Protein AF-A0A926Z866-F1 (afdb_monomer)

Sequence (91 aa):
MPYPNPAGYYSLEMPESIEKEIVELEYVETAELLNEITYTLTPCGTDDITTNDLSQEADDWINQRSPEQTISLIRWLAERLDYLAKGTHHP

Foldseek 3Di:
DPQDDLVVLVQQPDDPVLVVQLLPDALVLLVVQLVQLVQCPDPPNPDQDDRPRDDPVNSVVSRPDDPSNSVSVSVSSVSVNVVNVVVVPDD

Solvent-accessible surface area (backbone atoms only — not comparable to full-atom values): 5577 Å² total; per-residue (Å²): 128,88,75,83,61,60,84,78,40,89,68,45,89,67,55,72,70,48,50,50,55,63,67,67,48,52,64,65,58,43,49,51,53,44,48,51,62,55,43,43,72,36,101,82,36,84,62,81,67,78,59,93,88,54,53,71,69,44,32,54,54,62,68,68,47,52,75,68,29,47,54,40,47,49,52,52,46,52,54,47,46,54,52,45,60,59,60,74,68,67,133

Organism: NCBI:txid2949581

Structure (mmCIF, N/CA/C/O backbone):
data_AF-A0A926Z866-F1
#
_entry.id   AF-A0A926Z866-F1
#
loop_
_atom_site.group_PDB
_atom_site.id
_atom_site.type_symbol
_atom_site.label_atom_id
_atom_site.label_alt_id
_atom_site.label_comp_id
_atom_site.label_asym_id
_atom_site.label_entity_id
_atom_site.label_seq_id
_atom_site.pdbx_PDB_ins_code
_atom_site.Cartn_x
_atom_site.Cartn_y
_atom_site.Cartn_z
_atom_site.occupancy
_atom_site.B_iso_or_equiv
_atom_site.auth_seq_id
_atom_site.auth_comp_id
_atom_site.auth_asym_id
_atom_site.auth_atom_id
_atom_site.pdbx_PDB_model_num
ATOM 1 N N . MET A 1 1 ? -0.434 2.797 -20.489 1.00 35.53 1 MET A N 1
ATOM 2 C CA . MET A 1 1 ? -1.875 2.824 -20.135 1.00 35.53 1 MET A CA 1
ATOM 3 C C . MET A 1 1 ? -2.022 3.727 -18.920 1.00 35.53 1 MET A C 1
ATOM 5 O O . MET A 1 1 ? -1.099 3.694 -18.121 1.00 35.53 1 MET A O 1
ATOM 9 N N . PRO A 1 2 ? -3.083 4.536 -18.754 1.00 52.91 2 PRO A N 1
ATOM 10 C CA . PRO A 1 2 ? -3.332 5.162 -17.457 1.00 52.91 2 PRO A CA 1
ATOM 11 C C . PRO A 1 2 ? -3.573 4.051 -16.424 1.00 52.91 2 PRO A C 1
ATOM 13 O O . PRO A 1 2 ? -4.355 3.135 -16.683 1.00 52.91 2 PRO A O 1
ATOM 16 N N . TYR A 1 3 ? -2.835 4.090 -15.318 1.00 58.47 3 TYR A N 1
ATOM 17 C CA . TYR A 1 3 ? -2.966 3.135 -14.221 1.00 58.47 3 TYR A CA 1
ATOM 18 C C . TYR A 1 3 ? -4.376 3.251 -13.605 1.00 58.47 3 TYR A C 1
ATOM 20 O O . TYR A 1 3 ? -4.864 4.378 -13.470 1.00 58.47 3 TYR A O 1
ATOM 28 N N . PRO A 1 4 ? -5.079 2.139 -13.305 1.00 58.12 4 PRO A N 1
ATOM 29 C CA . PRO A 1 4 ? -6.416 2.205 -12.733 1.00 58.12 4 PRO A CA 1
ATOM 30 C C . PRO A 1 4 ? -6.413 2.999 -11.425 1.00 58.12 4 PRO A C 1
ATOM 32 O O . PRO A 1 4 ? -5.712 2.683 -10.465 1.00 58.12 4 PRO A O 1
ATOM 35 N N . ASN A 1 5 ? -7.231 4.049 -11.416 1.00 56.19 5 ASN A N 1
ATOM 36 C CA . ASN A 1 5 ? -7.514 4.840 -10.231 1.00 56.19 5 ASN A CA 1
ATOM 37 C C . ASN A 1 5 ? -8.102 3.907 -9.141 1.00 56.19 5 ASN A C 1
ATOM 39 O O . ASN A 1 5 ? -8.977 3.089 -9.465 1.00 56.19 5 ASN A O 1
ATOM 43 N N . PRO A 1 6 ? -7.668 4.012 -7.870 1.00 56.19 6 PRO A N 1
ATOM 44 C CA . PRO A 1 6 ? -8.266 3.296 -6.744 1.00 56.19 6 PRO A CA 1
ATOM 45 C C . PRO A 1 6 ? -9.790 3.480 -6.625 1.00 56.19 6 PRO A C 1
ATOM 47 O O . PRO A 1 6 ? -10.439 2.660 -5.990 1.00 56.19 6 PRO A O 1
ATOM 50 N N . ALA A 1 7 ? -10.398 4.452 -7.315 1.00 50.00 7 ALA A N 1
ATOM 51 C CA . ALA A 1 7 ? -11.848 4.616 -7.465 1.00 50.00 7 ALA A CA 1
ATOM 52 C C . ALA A 1 7 ? -12.617 3.361 -7.955 1.00 50.00 7 ALA A C 1
ATOM 54 O O . ALA A 1 7 ? -13.840 3.312 -7.834 1.00 50.00 7 ALA A O 1
ATOM 55 N N . GLY A 1 8 ? -11.941 2.338 -8.500 1.00 52.66 8 GLY A N 1
ATOM 56 C CA . GLY A 1 8 ? -12.535 1.023 -8.806 1.00 52.66 8 GLY A CA 1
ATOM 57 C C . GLY A 1 8 ? -12.634 0.059 -7.610 1.00 52.66 8 GLY A C 1
ATOM 58 O O . GLY A 1 8 ? -13.351 -0.942 -7.673 1.00 52.66 8 GLY A O 1
ATOM 59 N N . TYR A 1 9 ? -11.946 0.364 -6.513 1.00 63.69 9 TYR A N 1
ATOM 60 C CA . TYR A 1 9 ? -11.982 -0.354 -5.247 1.00 63.69 9 TYR A CA 1
ATOM 61 C C . TYR A 1 9 ? -13.008 0.328 -4.354 1.00 63.69 9 TYR A C 1
ATOM 63 O O . TYR A 1 9 ? -12.665 1.182 -3.547 1.00 63.69 9 TYR A O 1
ATOM 71 N N . TYR A 1 10 ? -14.282 -0.039 -4.513 1.00 56.91 10 TYR A N 1
ATOM 72 C CA . TYR A 1 10 ? -15.431 0.616 -3.865 1.00 56.91 10 TYR A CA 1
ATOM 73 C C . TYR A 1 10 ? -15.323 0.804 -2.336 1.00 56.91 10 TYR A C 1
ATOM 75 O O . TYR A 1 10 ? -16.079 1.587 -1.772 1.00 56.91 10 TYR A O 1
ATOM 83 N N . SER A 1 11 ? -14.414 0.094 -1.667 1.00 67.25 11 SER A N 1
ATOM 84 C CA . SER A 1 11 ? -14.140 0.168 -0.227 1.00 67.25 11 SER A CA 1
ATOM 85 C C . SER A 1 11 ? -12.878 0.958 0.149 1.00 67.25 11 SER A C 1
ATOM 87 O O . SER A 1 11 ? -12.710 1.286 1.323 1.00 67.25 11 SER A O 1
ATOM 89 N N . LEU A 1 12 ? -11.976 1.255 -0.792 1.00 78.62 12 LEU A N 1
ATOM 90 C CA . LEU A 1 12 ? -10.703 1.923 -0.515 1.00 78.62 12 LEU A CA 1
ATOM 91 C C . LEU A 1 12 ? -10.876 3.449 -0.550 1.00 78.62 12 LEU A C 1
ATOM 93 O O . LEU A 1 12 ? -10.557 4.111 -1.532 1.00 78.62 12 LEU A O 1
ATOM 97 N N . GLU A 1 13 ? -11.390 4.012 0.542 1.00 82.25 13 GLU A N 1
ATOM 98 C CA . GLU A 1 13 ? -11.452 5.466 0.744 1.00 82.25 13 GLU A CA 1
ATOM 99 C C . GLU A 1 13 ? -10.060 6.011 1.103 1.00 82.25 13 GLU A C 1
ATOM 101 O O . GLU A 1 13 ? -9.727 6.206 2.278 1.00 82.25 13 GLU A O 1
ATOM 106 N N . MET A 1 14 ? -9.221 6.185 0.080 1.00 85.69 14 MET A N 1
ATOM 107 C CA . MET A 1 14 ? -7.868 6.728 0.199 1.00 85.69 14 MET A CA 1
ATOM 108 C C . MET A 1 14 ? -7.857 8.243 -0.052 1.00 85.69 14 MET A C 1
ATOM 110 O O . MET A 1 14 ? -8.377 8.688 -1.076 1.00 85.69 14 MET A O 1
ATOM 114 N N . PRO A 1 15 ? -7.288 9.051 0.862 1.00 89.19 15 PRO A N 1
ATOM 115 C CA . PRO A 1 15 ? -7.031 10.466 0.622 1.00 89.19 15 PRO A CA 1
ATOM 116 C C . PRO A 1 15 ? -6.135 10.683 -0.602 1.00 89.19 15 PRO A C 1
ATOM 118 O O . PRO A 1 15 ? -5.174 9.948 -0.808 1.00 89.19 15 PRO A O 1
ATOM 121 N N . GLU A 1 16 ? -6.409 11.735 -1.376 1.00 85.06 16 GLU A N 1
ATOM 122 C CA . GLU A 1 16 ? -5.657 12.063 -2.599 1.00 85.06 16 GLU A CA 1
ATOM 123 C C . GLU A 1 16 ? -4.160 12.314 -2.331 1.00 85.06 16 GLU A C 1
ATOM 125 O O . GLU A 1 16 ? -3.318 11.958 -3.153 1.00 85.06 16 GLU A O 1
ATOM 130 N N . SER A 1 17 ? -3.813 12.890 -1.172 1.00 88.12 17 SER A N 1
ATOM 131 C CA . SER A 1 17 ? -2.419 13.082 -0.740 1.00 88.12 17 SER A CA 1
ATOM 132 C C . SER A 1 17 ? -1.671 11.753 -0.636 1.00 88.12 17 SER A C 1
ATOM 134 O O . SER A 1 17 ? -0.608 11.598 -1.230 1.00 88.12 17 SER A O 1
ATOM 136 N N . ILE A 1 18 ? -2.277 10.781 0.044 1.00 90.00 18 ILE A N 1
ATOM 137 C CA . ILE A 1 18 ? -1.715 9.447 0.269 1.00 90.00 18 ILE A CA 1
ATOM 138 C C . ILE A 1 18 ? -1.680 8.649 -1.035 1.00 90.00 18 ILE A C 1
ATOM 140 O O . ILE A 1 18 ? -0.686 7.990 -1.328 1.00 90.00 18 ILE A O 1
ATOM 144 N N . GLU A 1 19 ? -2.730 8.741 -1.858 1.00 88.94 19 GLU A N 1
ATOM 145 C CA . GLU A 1 19 ? -2.736 8.122 -3.187 1.00 88.94 19 GLU A CA 1
ATOM 146 C C . GLU A 1 19 ? -1.532 8.582 -4.004 1.00 88.94 19 GLU A C 1
ATOM 148 O O . GLU A 1 19 ? -0.845 7.763 -4.612 1.00 88.94 19 GLU A O 1
ATOM 153 N N . LYS A 1 20 ? -1.266 9.890 -4.003 1.00 87.75 20 LYS A N 1
ATOM 154 C CA . LYS A 1 20 ? -0.152 10.464 -4.745 1.00 87.75 20 LYS A CA 1
ATOM 155 C C . LYS A 1 20 ? 1.193 9.939 -4.247 1.00 87.75 20 LYS A C 1
ATOM 157 O O . LYS A 1 20 ? 2.000 9.545 -5.081 1.00 87.75 20 LYS A O 1
ATOM 162 N N . GLU A 1 21 ? 1.404 9.889 -2.932 1.00 90.75 21 GLU A N 1
ATOM 163 C CA . GLU A 1 21 ? 2.624 9.320 -2.341 1.00 90.75 21 GLU A CA 1
ATOM 164 C C . GLU A 1 21 ? 2.830 7.868 -2.792 1.00 90.75 21 GLU A C 1
ATOM 166 O O . GLU A 1 21 ? 3.876 7.525 -3.338 1.00 90.75 21 GLU A O 1
ATOM 171 N N . ILE A 1 22 ? 1.801 7.020 -2.681 1.00 89.00 22 ILE A N 1
ATOM 172 C CA . ILE A 1 22 ? 1.935 5.607 -3.056 1.00 89.00 22 ILE A CA 1
ATOM 173 C C . ILE A 1 22 ? 2.085 5.428 -4.581 1.00 89.00 22 ILE A C 1
ATOM 175 O O . ILE A 1 22 ? 2.745 4.501 -5.058 1.00 89.00 22 ILE A O 1
ATOM 179 N N . VAL A 1 23 ? 1.496 6.314 -5.388 1.00 88.69 23 VAL A N 1
ATOM 180 C CA . VAL A 1 23 ? 1.677 6.323 -6.848 1.00 88.69 23 VAL A CA 1
ATOM 181 C C . VAL A 1 23 ? 3.083 6.767 -7.258 1.00 88.69 23 VAL A C 1
ATOM 183 O O . VAL A 1 23 ? 3.509 6.398 -8.353 1.00 88.69 23 VAL A O 1
ATOM 186 N N . GLU A 1 24 ? 3.822 7.488 -6.420 1.00 90.25 24 GLU A N 1
ATOM 187 C CA . GLU A 1 24 ? 5.212 7.871 -6.694 1.00 90.25 24 GLU A CA 1
ATOM 188 C C . GLU A 1 24 ? 6.205 6.725 -6.440 1.00 90.25 24 GLU A C 1
ATOM 190 O O . GLU A 1 24 ? 7.272 6.727 -7.051 1.00 90.25 24 GLU A O 1
ATOM 195 N N . LEU A 1 25 ? 5.824 5.701 -5.664 1.00 90.69 25 LEU A N 1
ATOM 196 C CA . LEU A 1 25 ? 6.684 4.546 -5.386 1.00 90.69 25 LEU A CA 1
ATOM 197 C C . LEU A 1 25 ? 7.069 3.767 -6.653 1.00 90.69 25 LEU A C 1
ATOM 199 O O . LEU A 1 25 ? 6.236 3.417 -7.498 1.00 90.69 25 LEU A O 1
ATOM 203 N N . GLU A 1 26 ? 8.330 3.390 -6.768 1.00 90.81 26 GLU A N 1
ATOM 204 C CA . GLU A 1 26 ? 8.838 2.514 -7.812 1.00 90.81 26 GLU A CA 1
ATOM 205 C C . GLU A 1 26 ? 8.560 1.033 -7.500 1.00 90.81 26 GLU A C 1
ATOM 207 O O . GLU A 1 26 ? 7.855 0.670 -6.555 1.00 90.81 26 GLU A O 1
ATOM 212 N N . TYR A 1 27 ? 9.057 0.135 -8.355 1.00 91.00 27 TYR A N 1
ATOM 213 C CA . TYR A 1 27 ? 8.723 -1.290 -8.299 1.00 91.00 27 TYR A CA 1
ATOM 214 C C . TYR A 1 27 ? 9.151 -1.948 -6.985 1.00 91.00 27 TYR A C 1
ATOM 216 O O . TYR A 1 27 ? 8.373 -2.697 -6.399 1.00 91.00 27 TYR A O 1
ATOM 224 N N . VAL A 1 28 ? 10.380 -1.675 -6.536 1.00 92.06 28 VAL A N 1
ATOM 225 C CA . VAL A 1 28 ? 10.934 -2.267 -5.310 1.00 92.06 28 VAL A CA 1
ATOM 226 C C . VAL A 1 28 ? 10.170 -1.756 -4.092 1.00 92.06 28 VAL A C 1
ATOM 228 O O . VAL A 1 28 ? 9.636 -2.565 -3.343 1.00 92.06 28 VAL A O 1
ATOM 231 N N . GLU A 1 29 ? 10.012 -0.441 -3.979 1.00 91.81 29 GLU A N 1
ATOM 232 C CA . GLU A 1 29 ? 9.310 0.225 -2.874 1.00 91.81 29 GLU A CA 1
ATOM 233 C C . GLU A 1 29 ? 7.843 -0.231 -2.780 1.00 91.81 29 GLU A C 1
ATOM 235 O O . GLU A 1 29 ? 7.335 -0.556 -1.709 1.00 91.81 29 GLU A O 1
ATOM 240 N N . THR A 1 30 ? 7.157 -0.372 -3.922 1.00 92.88 30 THR A N 1
ATOM 241 C CA . THR A 1 30 ? 5.781 -0.901 -3.951 1.00 92.88 30 THR A CA 1
ATOM 242 C C . THR A 1 30 ? 5.723 -2.361 -3.486 1.00 92.88 30 THR A C 1
ATOM 244 O O . THR A 1 30 ? 4.746 -2.776 -2.858 1.00 92.88 30 THR A O 1
ATOM 247 N N . ALA A 1 31 ? 6.741 -3.166 -3.807 1.00 92.06 31 ALA A N 1
ATOM 248 C CA . ALA A 1 31 ? 6.801 -4.573 -3.415 1.00 92.06 31 ALA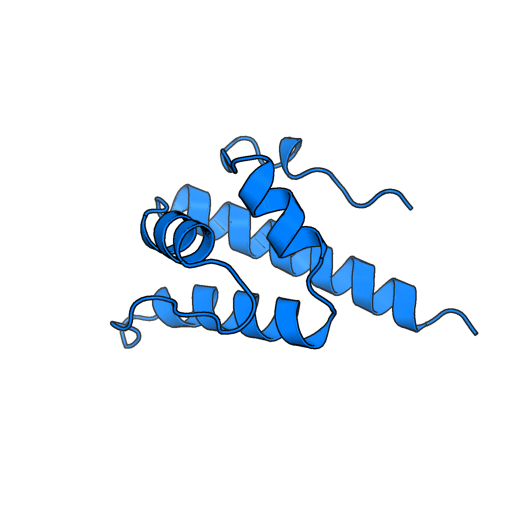 A CA 1
ATOM 249 C C . ALA A 1 31 ? 7.078 -4.724 -1.918 1.00 92.06 31 ALA A C 1
ATOM 251 O O . ALA A 1 31 ? 6.478 -5.585 -1.273 1.00 92.06 31 ALA A O 1
ATOM 252 N N . GLU A 1 32 ? 7.949 -3.876 -1.375 1.00 92.00 32 GLU A N 1
ATOM 253 C CA . GLU A 1 32 ? 8.249 -3.798 0.053 1.00 92.00 32 GLU A CA 1
ATOM 254 C C . GLU A 1 32 ? 7.002 -3.388 0.840 1.00 92.00 32 GLU A C 1
ATOM 256 O O . GLU A 1 32 ? 6.579 -4.138 1.720 1.00 92.00 32 GLU A O 1
ATOM 261 N N . LEU A 1 33 ? 6.320 -2.315 0.426 1.00 91.69 33 LEU A N 1
ATOM 262 C CA . LEU A 1 33 ? 5.061 -1.872 1.029 1.00 91.69 33 LEU A CA 1
ATOM 263 C C . LEU A 1 33 ? 3.985 -2.973 1.025 1.00 91.69 33 LEU A C 1
ATOM 265 O O . LEU A 1 33 ? 3.341 -3.239 2.042 1.00 91.69 33 LEU A O 1
ATOM 269 N N . LEU A 1 34 ? 3.789 -3.652 -0.113 1.00 92.06 34 LEU A N 1
ATOM 270 C CA . LEU A 1 34 ? 2.838 -4.765 -0.210 1.00 92.06 34 LEU A CA 1
ATOM 271 C C . LEU A 1 34 ? 3.204 -5.908 0.747 1.00 92.06 34 LEU A C 1
ATOM 273 O O . LEU A 1 34 ? 2.320 -6.504 1.373 1.00 92.06 34 LEU A O 1
ATOM 277 N N . ASN A 1 35 ? 4.491 -6.236 0.843 1.00 89.06 35 ASN A N 1
ATOM 278 C CA . ASN A 1 35 ? 4.974 -7.287 1.726 1.00 89.06 35 ASN A CA 1
ATOM 279 C C . ASN A 1 35 ? 4.749 -6.928 3.199 1.00 89.06 35 ASN A C 1
ATOM 281 O O . ASN A 1 35 ? 4.253 -7.771 3.943 1.00 89.06 35 ASN A O 1
ATOM 285 N N . GLU A 1 36 ? 5.036 -5.692 3.605 1.00 88.81 36 GLU A N 1
ATOM 286 C CA . GLU A 1 36 ? 4.797 -5.210 4.970 1.00 88.81 36 GLU A CA 1
ATOM 287 C C .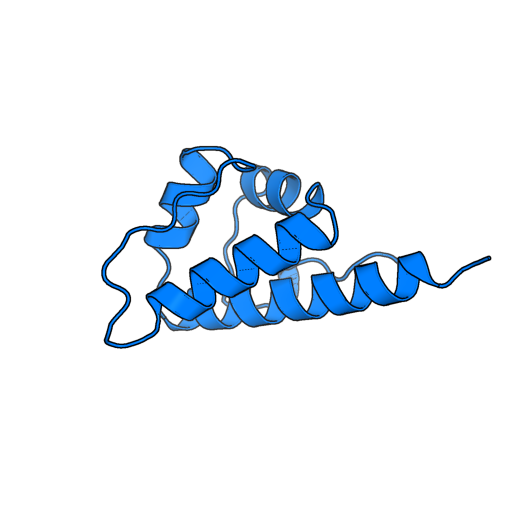 GLU A 1 36 ? 3.316 -5.284 5.349 1.00 88.81 36 GLU A C 1
ATOM 289 O O . GLU A 1 36 ? 2.968 -5.916 6.347 1.00 88.81 36 GLU A O 1
ATOM 294 N N . ILE A 1 37 ? 2.425 -4.759 4.499 1.00 88.44 37 ILE A N 1
ATOM 295 C CA . ILE A 1 37 ? 0.970 -4.835 4.711 1.00 88.44 37 ILE A CA 1
ATOM 296 C C . ILE A 1 37 ? 0.490 -6.288 4.808 1.00 88.44 37 ILE A C 1
ATOM 298 O O . ILE A 1 37 ? -0.402 -6.617 5.587 1.00 88.44 37 ILE A O 1
ATOM 302 N N . THR A 1 38 ? 1.058 -7.189 4.008 1.00 86.69 38 THR A N 1
ATOM 303 C CA . THR A 1 38 ? 0.671 -8.606 4.049 1.00 86.69 38 THR A CA 1
ATOM 304 C C . THR A 1 38 ? 1.217 -9.301 5.299 1.00 86.69 38 THR A C 1
ATOM 306 O O . THR A 1 38 ? 0.559 -10.183 5.854 1.00 86.69 38 THR A O 1
ATOM 309 N N . TYR A 1 39 ? 2.403 -8.906 5.764 1.00 82.00 39 TYR A N 1
ATOM 310 C CA . TYR A 1 39 ? 3.043 -9.460 6.952 1.00 82.00 39 TYR A CA 1
ATOM 311 C C . TYR A 1 39 ? 2.282 -9.100 8.232 1.00 82.00 39 TYR A C 1
ATOM 313 O O . TYR A 1 39 ? 2.077 -9.977 9.073 1.00 82.00 39 TYR A O 1
ATOM 321 N N . THR A 1 40 ? 1.768 -7.874 8.353 1.00 76.62 40 THR A N 1
ATOM 322 C CA . THR A 1 40 ? 0.955 -7.446 9.510 1.00 76.62 40 THR A CA 1
ATOM 323 C C . THR A 1 40 ? -0.400 -8.150 9.603 1.00 76.62 40 THR A C 1
ATOM 325 O O . THR A 1 40 ? -0.993 -8.224 10.675 1.00 76.62 40 THR A O 1
ATOM 328 N N . LEU A 1 41 ? -0.875 -8.763 8.514 1.00 73.06 41 LEU A N 1
ATOM 329 C CA . LEU A 1 41 ? -2.055 -9.636 8.540 1.00 73.06 41 LEU A CA 1
ATOM 330 C C . LEU A 1 41 ? -1.760 -11.054 9.049 1.00 73.06 41 LEU A C 1
ATOM 332 O O . 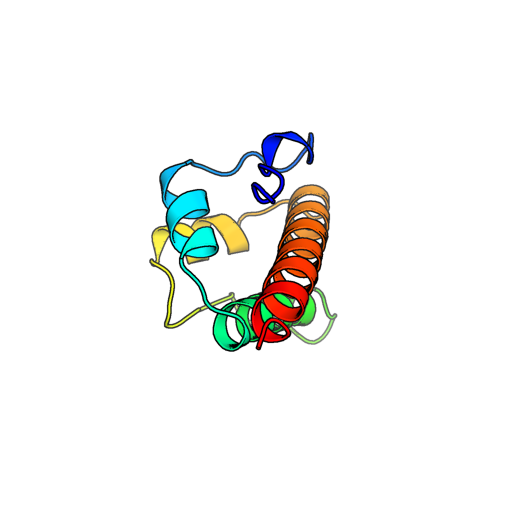LEU A 1 41 ? -2.694 -11.824 9.299 1.00 73.06 41 LEU A O 1
ATOM 336 N N . THR A 1 42 ? -0.490 -11.447 9.174 1.00 71.06 42 THR A N 1
ATOM 337 C CA . THR A 1 42 ? -0.153 -12.779 9.681 1.00 71.06 42 THR A CA 1
ATOM 338 C C . THR A 1 42 ? -0.272 -12.833 11.207 1.00 71.06 42 THR A C 1
ATOM 340 O O . THR A 1 42 ? 0.056 -11.863 11.881 1.00 71.06 42 THR A O 1
ATOM 343 N N . PRO A 1 43 ? -0.662 -13.977 11.807 1.00 56.34 43 PRO A N 1
ATOM 344 C CA . PRO A 1 43 ? -0.835 -14.106 13.263 1.00 56.34 43 PRO A CA 1
ATOM 345 C C . PRO A 1 43 ? 0.421 -13.821 14.106 1.00 56.34 43 PRO A C 1
ATOM 347 O O . PRO A 1 43 ? 0.336 -13.775 15.331 1.00 56.34 43 PRO A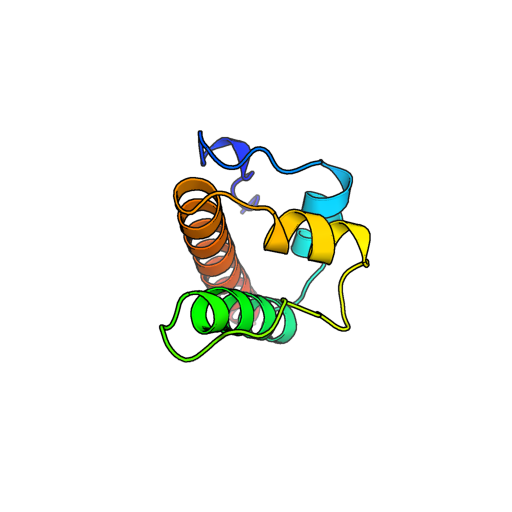 O 1
ATOM 350 N N . CYS A 1 44 ? 1.585 -13.708 13.463 1.00 58.16 44 CYS A N 1
ATOM 351 C CA . CYS A 1 44 ? 2.874 -13.421 14.084 1.00 58.16 44 CYS A CA 1
ATOM 352 C C . CYS A 1 44 ? 3.352 -11.978 13.844 1.00 58.16 44 CYS A C 1
ATOM 354 O O . CYS A 1 44 ? 4.324 -11.574 14.475 1.00 58.16 44 CYS A O 1
ATOM 356 N N . GLY A 1 45 ? 2.705 -11.224 12.949 1.00 57.75 45 GLY A N 1
ATOM 357 C CA . GLY A 1 45 ? 2.983 -9.812 12.712 1.00 57.75 45 GLY A CA 1
ATOM 358 C C . GLY A 1 45 ? 2.176 -8.966 13.688 1.00 57.75 45 GLY A C 1
ATOM 359 O O . GLY A 1 45 ? 0.972 -8.812 13.526 1.00 57.75 45 GLY A O 1
ATOM 360 N N . THR A 1 46 ? 2.822 -8.464 14.735 1.00 56.91 46 THR A N 1
ATOM 361 C CA . THR A 1 46 ? 2.217 -7.520 15.696 1.00 56.91 46 THR A CA 1
ATOM 362 C C . THR A 1 46 ? 2.786 -6.112 15.572 1.00 56.91 46 THR A C 1
ATOM 364 O O . THR A 1 46 ? 2.477 -5.267 16.407 1.00 56.91 46 THR A O 1
ATOM 367 N 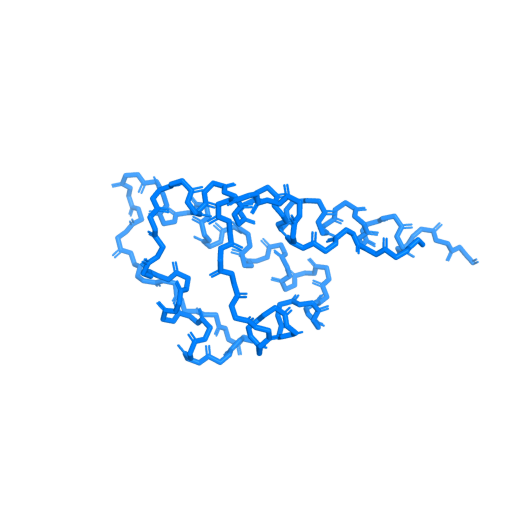N . ASP A 1 47 ? 3.642 -5.884 14.581 1.00 67.06 47 ASP A N 1
ATOM 368 C CA . ASP A 1 47 ? 4.342 -4.620 14.406 1.00 67.06 47 ASP A CA 1
ATOM 369 C C . ASP A 1 47 ? 3.499 -3.692 13.526 1.00 67.06 47 ASP A C 1
ATOM 371 O O . ASP A 1 47 ? 2.916 -4.135 12.534 1.00 67.06 47 ASP A O 1
ATOM 375 N N . ASP A 1 48 ? 3.419 -2.419 13.913 1.00 69.38 48 ASP A N 1
ATOM 376 C CA . ASP A 1 48 ? 2.826 -1.375 13.079 1.00 69.38 48 ASP A CA 1
ATOM 377 C C . ASP A 1 48 ? 3.650 -1.226 11.789 1.00 69.38 48 ASP A C 1
ATOM 379 O O . ASP A 1 48 ? 4.874 -1.377 11.796 1.00 69.38 48 ASP A O 1
ATOM 383 N N . ILE A 1 49 ? 2.980 -0.926 10.676 1.00 71.56 49 ILE A N 1
ATOM 384 C CA . ILE A 1 49 ? 3.645 -0.638 9.402 1.00 71.56 49 ILE A CA 1
ATOM 385 C C . ILE A 1 49 ? 4.386 0.687 9.555 1.00 71.56 49 ILE A C 1
ATOM 387 O O . ILE A 1 49 ? 3.769 1.701 9.884 1.00 71.56 49 ILE A O 1
ATOM 391 N N . THR A 1 50 ? 5.694 0.661 9.317 1.00 71.56 50 THR A N 1
ATOM 392 C CA . THR A 1 50 ? 6.548 1.850 9.249 1.00 71.56 50 THR A CA 1
ATOM 393 C C . THR A 1 50 ? 7.351 1.780 7.969 1.00 71.56 50 THR A C 1
ATOM 395 O O . THR A 1 50 ? 8.306 1.002 7.888 1.00 71.56 50 THR A O 1
ATOM 398 N N . THR A 1 51 ? 6.976 2.588 6.986 1.00 71.12 51 THR A N 1
ATOM 399 C CA . THR A 1 51 ? 7.651 2.596 5.690 1.00 71.12 51 THR A CA 1
ATOM 400 C C . THR A 1 51 ? 8.622 3.774 5.655 1.00 71.12 51 THR A C 1
ATOM 402 O O . THR A 1 51 ? 8.310 4.871 6.109 1.00 71.12 51 THR A O 1
ATOM 405 N N . ASN A 1 52 ? 9.845 3.576 5.153 1.00 72.94 52 ASN A N 1
ATOM 406 C CA . ASN A 1 52 ? 10.816 4.681 5.084 1.00 72.94 52 ASN A CA 1
ATOM 407 C C . ASN A 1 52 ? 10.508 5.673 3.946 1.00 72.94 52 ASN A C 1
ATOM 409 O O . ASN A 1 52 ? 11.053 6.778 3.942 1.00 72.94 52 ASN A O 1
ATOM 413 N N . ASP A 1 53 ? 9.657 5.270 3.000 1.00 81.56 53 ASP A N 1
ATOM 414 C CA . ASP A 1 53 ? 9.409 5.976 1.741 1.00 81.56 53 ASP A CA 1
ATOM 415 C C . ASP A 1 53 ? 8.059 6.709 1.702 1.00 81.56 53 ASP A C 1
ATOM 417 O O . ASP A 1 53 ? 7.796 7.451 0.756 1.00 81.56 53 ASP A O 1
ATOM 421 N N . LEU A 1 54 ? 7.212 6.548 2.727 1.00 88.12 54 LEU A N 1
ATOM 422 C CA . LEU A 1 54 ? 5.964 7.298 2.871 1.00 88.12 54 LEU A CA 1
ATOM 423 C C . LEU A 1 54 ? 6.015 8.267 4.055 1.00 88.12 54 LEU A C 1
ATOM 425 O O . LEU A 1 54 ? 6.872 8.201 4.938 1.00 88.12 54 LEU A O 1
ATOM 429 N N . SER A 1 55 ? 5.079 9.214 4.072 1.00 91.50 55 SER A N 1
ATOM 430 C CA . SER A 1 55 ? 4.874 10.064 5.237 1.00 91.50 55 SER A CA 1
ATOM 431 C C . SER A 1 55 ? 4.270 9.288 6.415 1.00 91.50 55 SER A C 1
ATOM 433 O O . SER A 1 55 ? 3.545 8.310 6.247 1.00 91.50 55 SER A O 1
ATOM 435 N N . GLN A 1 56 ? 4.471 9.803 7.633 1.00 89.44 56 GLN A N 1
ATOM 436 C CA . GLN A 1 56 ? 3.799 9.276 8.829 1.00 89.44 56 GLN A CA 1
ATOM 437 C C . GLN A 1 56 ? 2.264 9.301 8.694 1.00 89.44 56 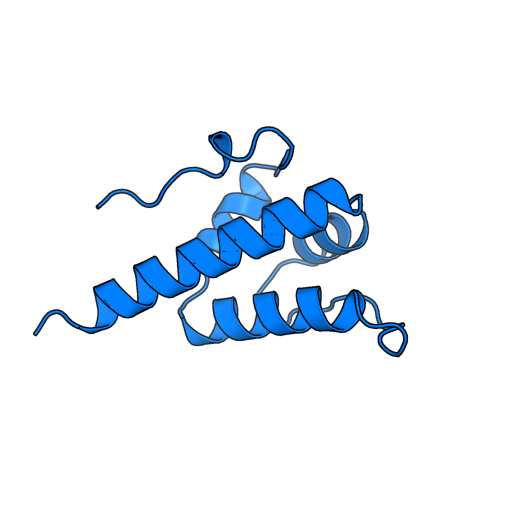GLN A C 1
ATOM 439 O O . GLN A 1 56 ? 1.584 8.445 9.244 1.00 89.44 56 GLN A O 1
ATOM 444 N N . GLU A 1 57 ? 1.707 10.275 7.964 1.00 90.38 57 GLU A N 1
ATOM 445 C CA . GLU A 1 57 ? 0.264 10.345 7.702 1.00 90.38 57 GLU A CA 1
ATOM 446 C C . GLU A 1 57 ? -0.210 9.149 6.866 1.00 90.38 57 GLU A C 1
ATOM 448 O O . GLU A 1 57 ? -1.259 8.567 7.155 1.00 90.38 57 GLU A O 1
ATOM 453 N N . ALA A 1 58 ? 0.571 8.762 5.855 1.00 89.75 58 ALA A N 1
ATOM 454 C CA . ALA A 1 58 ? 0.298 7.581 5.052 1.00 89.75 58 ALA A CA 1
ATOM 455 C C . ALA A 1 58 ? 0.412 6.299 5.889 1.00 89.75 58 ALA A C 1
ATOM 457 O O . ALA A 1 58 ? -0.522 5.496 5.877 1.00 89.75 58 ALA A O 1
ATOM 458 N N . ASP A 1 59 ? 1.480 6.143 6.675 1.00 89.38 59 ASP A N 1
ATOM 459 C CA . ASP A 1 59 ? 1.649 5.000 7.583 1.00 89.38 59 ASP A CA 1
ATOM 460 C C . ASP A 1 59 ? 0.475 4.883 8.575 1.00 89.38 59 ASP A C 1
ATOM 462 O O . ASP A 1 59 ? -0.133 3.818 8.719 1.00 89.38 59 ASP A O 1
ATOM 466 N N . ASP A 1 60 ? 0.079 5.987 9.216 1.00 89.88 60 ASP A N 1
ATOM 467 C CA . ASP A 1 60 ? -1.049 6.027 10.152 1.00 89.88 60 ASP A CA 1
ATOM 468 C C . ASP A 1 60 ? -2.366 5.636 9.466 1.00 89.88 60 ASP A C 1
ATOM 470 O O . ASP A 1 60 ? -3.175 4.886 10.024 1.00 89.88 60 ASP A O 1
ATOM 474 N N . TRP A 1 61 ? -2.592 6.119 8.242 1.00 90.75 61 TRP A N 1
ATOM 475 C CA . TRP A 1 61 ? -3.786 5.779 7.476 1.00 90.75 61 TRP A CA 1
ATOM 476 C C . TRP A 1 61 ? -3.841 4.288 7.132 1.00 90.75 61 TRP A C 1
ATOM 478 O O . TRP A 1 61 ? -4.914 3.688 7.271 1.00 90.75 61 TRP A O 1
ATOM 488 N N . ILE A 1 62 ? -2.709 3.691 6.731 1.00 89.94 62 ILE A N 1
ATOM 489 C CA . ILE A 1 62 ? -2.588 2.260 6.411 1.00 89.94 62 ILE A CA 1
ATOM 490 C C . ILE A 1 62 ? -2.857 1.412 7.663 1.00 89.94 62 ILE A C 1
ATOM 492 O O . ILE A 1 62 ? -3.658 0.475 7.609 1.00 89.94 62 ILE A O 1
ATOM 496 N N . ASN A 1 63 ? -2.257 1.764 8.802 1.00 88.06 63 ASN A N 1
ATOM 497 C CA . ASN A 1 63 ? -2.415 1.024 10.059 1.00 88.06 63 ASN A CA 1
ATOM 498 C C . ASN A 1 63 ? -3.849 1.083 10.623 1.00 88.06 63 ASN A C 1
ATOM 500 O O . ASN A 1 63 ? -4.293 0.169 11.315 1.00 88.06 63 ASN A O 1
ATOM 504 N N . GLN A 1 64 ? -4.617 2.129 10.302 1.00 89.00 64 GLN A N 1
ATOM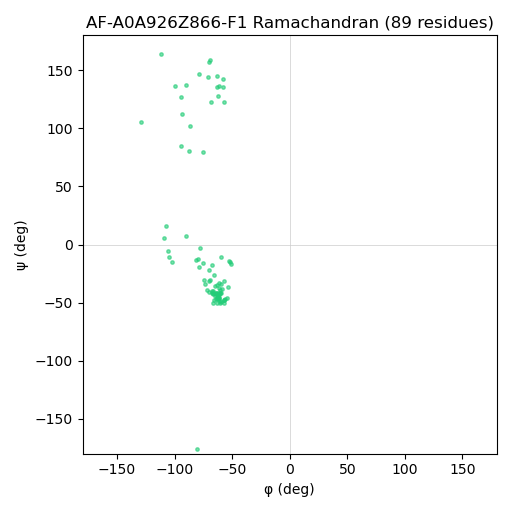 505 C CA . GLN A 1 64 ? -5.999 2.307 10.770 1.00 89.00 64 GLN A CA 1
ATOM 506 C C . GLN A 1 64 ? -7.063 1.693 9.841 1.00 89.00 64 GLN A C 1
ATOM 508 O O . GLN A 1 64 ? -8.262 1.930 10.030 1.00 89.00 64 GLN A O 1
ATOM 513 N N . ARG A 1 65 ? -6.669 0.949 8.800 1.00 86.69 65 ARG A N 1
ATOM 514 C CA . ARG A 1 65 ? -7.616 0.358 7.842 1.00 86.69 65 ARG A CA 1
ATOM 515 C C . ARG A 1 65 ? -8.413 -0.794 8.452 1.00 86.69 65 ARG A C 1
ATOM 517 O O . ARG A 1 65 ? -7.911 -1.604 9.227 1.00 86.69 65 ARG A O 1
ATOM 524 N N . SER A 1 66 ? -9.681 -0.898 8.051 1.00 86.44 66 SER A N 1
ATOM 525 C CA . SER A 1 66 ? -10.474 -2.100 8.323 1.00 86.44 66 SER A CA 1
ATOM 526 C C . SER A 1 66 ? -9.954 -3.290 7.500 1.00 86.44 66 SER A C 1
ATOM 528 O O . SER A 1 66 ? -9.375 -3.078 6.434 1.00 86.44 66 SER A O 1
ATOM 530 N N . PRO A 1 67 ? -10.224 -4.549 7.892 1.00 84.69 67 PRO A N 1
ATOM 531 C CA . PRO A 1 67 ? -9.795 -5.714 7.111 1.00 84.69 67 PRO A CA 1
ATOM 532 C C . PRO A 1 67 ? -10.226 -5.676 5.633 1.00 84.69 67 PRO A C 1
ATOM 534 O O . PRO A 1 67 ? -9.468 -6.072 4.750 1.00 84.69 67 PRO A O 1
ATOM 537 N N . GLU A 1 68 ? -11.425 -5.164 5.337 1.00 85.00 68 GLU A N 1
ATOM 538 C CA . GLU A 1 68 ? -11.922 -5.004 3.962 1.00 85.00 68 GLU A CA 1
ATOM 539 C C . GLU A 1 68 ? -11.120 -3.957 3.176 1.00 85.00 68 GLU A C 1
ATOM 541 O O . GLU A 1 68 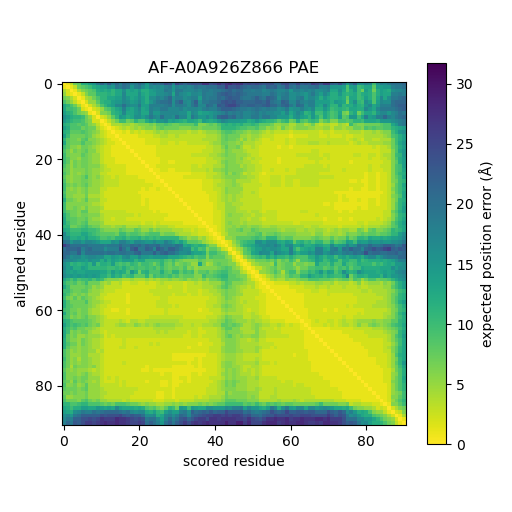? -10.801 -4.154 1.997 1.00 85.00 68 GLU A O 1
ATOM 546 N N . GLN A 1 69 ? -10.756 -2.856 3.838 1.00 86.56 69 GLN A N 1
ATOM 547 C CA . GLN A 1 69 ? -9.908 -1.816 3.267 1.00 86.56 69 GLN A CA 1
ATOM 548 C C . GLN A 1 69 ? -8.486 -2.322 3.035 1.00 86.56 69 GLN A C 1
ATOM 550 O O . GLN A 1 69 ? -7.944 -2.091 1.959 1.00 86.56 69 GLN A O 1
ATOM 555 N N . THR A 1 70 ? -7.916 -3.086 3.969 1.00 87.50 70 THR A N 1
ATOM 556 C CA . THR A 1 70 ? -6.588 -3.692 3.810 1.00 87.50 70 THR A CA 1
ATOM 557 C C . THR A 1 70 ? -6.555 -4.667 2.635 1.00 87.50 70 THR A C 1
ATOM 559 O O . THR A 1 70 ? -5.651 -4.604 1.807 1.00 87.50 70 THR A O 1
ATOM 562 N N . ILE A 1 71 ? -7.575 -5.520 2.476 1.00 87.50 71 ILE A N 1
ATOM 563 C CA . ILE A 1 71 ? -7.688 -6.417 1.309 1.00 87.50 71 ILE A CA 1
ATOM 564 C C . ILE A 1 71 ? -7.770 -5.618 0.001 1.00 87.50 71 ILE A C 1
ATOM 566 O O . ILE A 1 71 ? -7.191 -6.016 -1.012 1.00 87.50 71 ILE A O 1
ATOM 570 N N . SER A 1 72 ? -8.495 -4.500 0.008 1.00 88.50 72 SER A N 1
ATOM 571 C CA . SER A 1 72 ? -8.620 -3.626 -1.162 1.00 88.50 72 SER A CA 1
ATOM 572 C C . SER A 1 72 ? -7.285 -2.964 -1.509 1.00 88.50 72 SER A C 1
ATOM 574 O O . SER A 1 72 ? -6.900 -2.959 -2.676 1.00 88.50 72 SER A O 1
ATOM 576 N N . LEU A 1 73 ? -6.551 -2.495 -0.496 1.00 89.88 73 LEU A N 1
ATOM 577 C CA . LEU A 1 73 ? -5.216 -1.919 -0.636 1.00 89.88 73 LEU A CA 1
ATOM 578 C C . LEU A 1 73 ? -4.217 -2.939 -1.197 1.00 89.88 73 LEU A C 1
ATOM 580 O O . LEU A 1 73 ? -3.515 -2.636 -2.154 1.00 89.88 73 LEU A O 1
ATOM 584 N N . ILE A 1 74 ? -4.211 -4.170 -0.676 1.00 90.88 74 ILE A N 1
ATOM 585 C CA . ILE A 1 74 ? -3.365 -5.271 -1.170 1.00 90.88 74 ILE A CA 1
ATOM 586 C C . ILE A 1 74 ? -3.612 -5.537 -2.655 1.00 90.88 74 ILE A C 1
ATOM 588 O O . ILE A 1 74 ? -2.665 -5.662 -3.430 1.00 90.88 74 ILE A O 1
ATOM 592 N N . ARG A 1 75 ? -4.882 -5.628 -3.070 1.00 88.88 75 ARG A N 1
ATOM 593 C CA . ARG A 1 75 ? -5.225 -5.860 -4.481 1.00 88.88 75 ARG A CA 1
ATOM 594 C C . ARG A 1 75 ? -4.749 -4.712 -5.364 1.00 88.88 75 ARG A C 1
ATOM 596 O O . ARG A 1 75 ? -4.137 -4.971 -6.396 1.00 88.88 75 ARG A O 1
ATOM 603 N N . TRP A 1 76 ? -4.978 -3.476 -4.929 1.00 89.81 76 TRP A N 1
ATOM 604 C CA . TRP A 1 76 ? -4.533 -2.296 -5.659 1.00 89.81 76 TRP A CA 1
ATOM 605 C C . TRP A 1 76 ? -3.006 -2.248 -5.783 1.00 89.81 76 TRP A C 1
ATOM 607 O O . TRP A 1 76 ? -2.495 -2.102 -6.886 1.00 89.81 76 TRP A O 1
ATOM 617 N N . LEU A 1 77 ? -2.255 -2.482 -4.704 1.00 91.25 77 LEU A N 1
ATOM 618 C CA . LEU A 1 77 ? -0.789 -2.552 -4.748 1.00 91.25 77 LEU A CA 1
ATOM 619 C C . LEU A 1 77 ? -0.275 -3.684 -5.654 1.00 91.25 77 LEU A C 1
ATOM 621 O O . LEU A 1 77 ? 0.703 -3.501 -6.378 1.00 91.25 77 LEU A O 1
ATOM 625 N N . ALA A 1 78 ? -0.944 -4.840 -5.669 1.00 90.69 78 ALA A N 1
ATOM 626 C CA . ALA A 1 78 ? -0.588 -5.948 -6.553 1.00 90.69 78 ALA A CA 1
ATOM 627 C C . ALA A 1 78 ? -0.821 -5.618 -8.041 1.00 90.69 78 ALA A C 1
ATOM 629 O O . ALA A 1 78 ? 0.030 -5.923 -8.878 1.00 90.69 78 ALA A O 1
ATOM 630 N N . GLU A 1 79 ? -1.935 -4.962 -8.383 1.00 88.44 79 GLU A N 1
ATOM 631 C CA . GLU A 1 79 ? -2.170 -4.447 -9.741 1.00 88.44 79 GLU A CA 1
ATOM 632 C C . GLU A 1 79 ? -1.134 -3.386 -10.128 1.00 88.44 79 GLU A C 1
ATOM 634 O O . GLU A 1 79 ? -0.685 -3.342 -11.278 1.00 88.44 79 GLU A O 1
ATOM 639 N N . ARG A 1 80 ? -0.696 -2.573 -9.162 1.00 87.38 80 ARG A N 1
ATOM 640 C CA . ARG A 1 80 ? 0.374 -1.590 -9.348 1.00 87.38 80 ARG A CA 1
ATOM 641 C C . ARG A 1 80 ? 1.697 -2.237 -9.708 1.00 87.38 80 ARG A C 1
ATOM 643 O O . ARG A 1 80 ? 2.344 -1.815 -10.665 1.00 87.38 80 ARG A O 1
ATOM 650 N N . LEU A 1 81 ? 2.076 -3.284 -8.984 1.00 90.06 81 LEU A N 1
ATOM 651 C CA . LEU A 1 81 ? 3.284 -4.047 -9.277 1.00 90.06 81 LEU A CA 1
ATOM 652 C C . LEU A 1 81 ? 3.242 -4.684 -10.661 1.00 90.06 81 LEU A C 1
ATOM 654 O O . LEU A 1 81 ? 4.229 -4.603 -11.388 1.00 90.06 81 LEU A O 1
ATOM 658 N N . ASP A 1 82 ? 2.110 -5.269 -11.055 1.00 88.94 82 ASP A N 1
ATOM 659 C CA . ASP A 1 82 ? 1.936 -5.825 -12.400 1.00 88.94 82 ASP A CA 1
ATOM 660 C C . ASP A 1 82 ? 2.054 -4.737 -13.483 1.00 88.94 82 ASP A C 1
ATOM 662 O O . ASP A 1 82 ? 2.722 -4.934 -14.502 1.00 88.94 82 ASP A O 1
ATOM 666 N N . TYR A 1 83 ? 1.474 -3.555 -13.248 1.00 86.44 83 TYR A N 1
ATOM 667 C CA . TYR A 1 83 ? 1.624 -2.407 -14.141 1.00 86.44 83 TYR A CA 1
ATOM 668 C C . TYR A 1 83 ? 3.087 -1.961 -14.274 1.00 86.44 83 TYR A C 1
ATOM 670 O O . TYR A 1 83 ? 3.580 -1.798 -15.394 1.00 86.44 83 TYR A O 1
ATOM 678 N N . LEU A 1 84 ? 3.798 -1.804 -13.154 1.00 88.00 84 LEU A N 1
ATOM 679 C CA . LEU A 1 84 ? 5.208 -1.421 -13.157 1.00 88.00 84 LEU A CA 1
ATOM 680 C C . LEU A 1 84 ? 6.100 -2.484 -13.813 1.00 88.00 84 LEU A C 1
ATOM 682 O O . LEU A 1 84 ? 6.961 -2.136 -14.619 1.00 88.00 84 LEU A O 1
ATOM 686 N N . ALA A 1 85 ? 5.856 -3.770 -13.548 1.00 87.25 85 ALA A N 1
ATOM 687 C CA . ALA A 1 85 ? 6.582 -4.884 -14.164 1.00 87.25 85 ALA A CA 1
ATOM 688 C C . ALA A 1 85 ? 6.408 -4.931 -15.690 1.00 87.25 85 ALA A C 1
ATOM 690 O O . ALA A 1 85 ? 7.316 -5.313 -16.426 1.00 87.25 85 ALA A O 1
ATOM 691 N N . LYS A 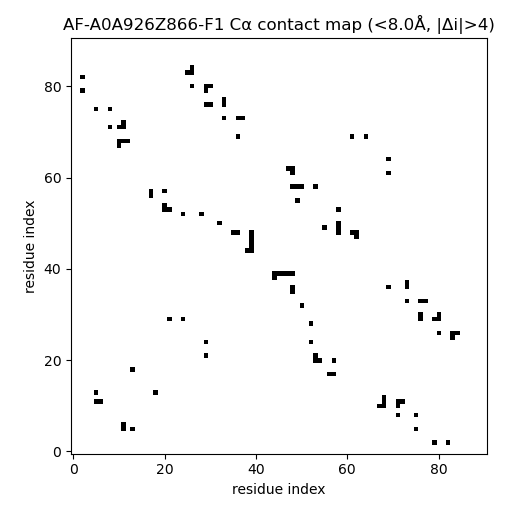1 86 ? 5.239 -4.528 -16.196 1.00 82.62 86 LYS A N 1
ATOM 692 C CA . LYS A 1 86 ? 4.996 -4.403 -17.641 1.00 82.62 86 LYS A CA 1
ATOM 693 C C . LYS A 1 86 ? 5.679 -3.171 -18.238 1.00 82.62 86 LYS A C 1
ATOM 695 O O . LYS A 1 86 ? 6.075 -3.208 -19.401 1.00 82.62 86 LYS A O 1
ATOM 700 N N . GLY A 1 87 ? 5.834 -2.101 -17.458 1.00 69.12 87 GLY A N 1
ATOM 701 C CA . GLY A 1 87 ? 6.550 -0.885 -17.854 1.00 69.12 87 GLY A CA 1
ATOM 702 C C . GLY A 1 87 ? 8.067 -1.065 -17.977 1.00 69.12 87 GLY A C 1
ATOM 703 O O . GLY A 1 87 ? 8.678 -0.454 -18.850 1.00 69.12 87 GLY A O 1
ATOM 704 N N . THR A 1 88 ? 8.673 -1.947 -17.178 1.00 54.72 88 THR A N 1
ATOM 705 C CA . THR A 1 88 ? 10.121 -2.239 -17.202 1.00 54.72 88 THR A CA 1
ATOM 706 C C . THR A 1 88 ? 10.564 -3.152 -18.358 1.00 54.72 88 THR A C 1
ATOM 708 O O . THR A 1 88 ? 11.759 -3.384 -18.535 1.00 54.72 88 THR A O 1
ATOM 711 N N . HIS A 1 89 ? 9.629 -3.637 -19.187 1.00 42.94 89 HIS A N 1
ATOM 712 C CA . HIS A 1 89 ? 9.891 -4.524 -20.330 1.00 42.94 89 HIS A CA 1
ATOM 713 C C . HIS A 1 89 ? 9.740 -3.873 -21.719 1.00 42.94 89 HIS A C 1
ATOM 715 O O . HIS A 1 89 ? 9.701 -4.589 -22.723 1.00 42.94 89 HIS A O 1
ATOM 721 N N . HIS A 1 90 ? 9.711 -2.542 -21.821 1.00 31.67 90 HIS A N 1
ATOM 722 C CA . HIS A 1 90 ? 9.834 -1.870 -23.118 1.00 31.67 90 HIS A CA 1
ATOM 723 C C . HIS A 1 90 ? 11.303 -1.497 -23.417 1.00 31.67 90 HIS A C 1
ATOM 725 O O . HIS A 1 90 ? 11.849 -0.662 -22.698 1.00 31.67 90 HIS A O 1
ATOM 731 N N . PRO A 1 91 ? 11.953 -2.121 -24.428 1.00 41.78 91 PRO A N 1
ATOM 732 C CA . PRO A 1 91 ? 13.265 -1.696 -24.922 1.00 41.78 91 PRO A CA 1
ATOM 733 C C . PRO A 1 91 ? 13.216 -0.337 -25.631 1.00 41.78 91 PRO A C 1
ATOM 735 O O . PRO A 1 91 ? 12.138 0.020 -26.164 1.00 41.78 91 PRO A O 1
#

Nearest PDB structures (foldseek):
  4n05-assembly1_A  TM=2.122E-01  e=9.448E+00  Bacteroides thetaiotaomicron VPI-5482

Radius of gyration: 12.96 Å; Cα contacts (8 Å, |Δi|>4): 60; chains: 1; bounding box: 29×27×41 Å

Secondary structure (DSSP, 8-state):
-PPPPGGGSTT----HHHHHHHHH--HHHHHHHHHHHHHHTSTT--SPP--SSS-HHHHHHHHT--HHHHHHHHHHHHHHHHHHHHHTT--

pLDDT: mean 79.22, std 15.2, range [31.67, 92.88]

Mean predicted aligned error: 6.91 Å